Protein AF-A0A433WRA1-F1 (afdb_monomer_lite)

Structure (mmCIF, N/CA/C/O backbone):
data_AF-A0A433WRA1-F1
#
_entry.id   AF-A0A433WRA1-F1
#
loop_
_atom_site.group_PDB
_atom_site.id
_atom_site.type_symbol
_atom_site.label_atom_id
_atom_site.label_alt_id
_atom_site.label_comp_id
_atom_site.label_asym_id
_atom_site.label_entity_id
_atom_site.label_seq_id
_atom_site.pdbx_PDB_ins_code
_atom_site.Cartn_x
_atom_site.Cartn_y
_atom_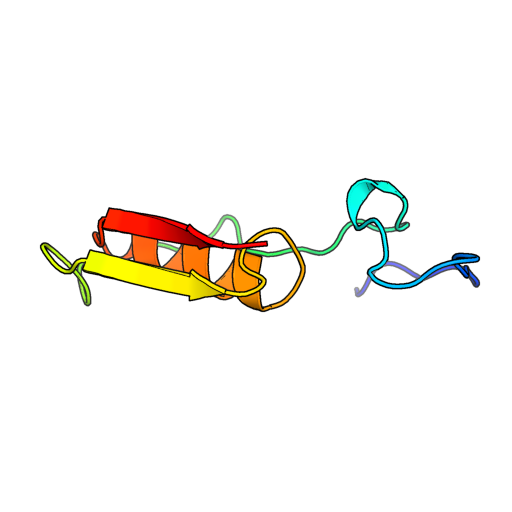site.Cartn_z
_atom_site.occupancy
_atom_site.B_iso_or_equiv
_atom_site.auth_seq_id
_atom_site.auth_comp_id
_atom_site.auth_asym_id
_atom_site.auth_atom_id
_atom_site.pdbx_PDB_model_num
ATOM 1 N N . MET A 1 1 ? 17.411 -11.153 2.259 1.00 50.25 1 MET A N 1
ATOM 2 C CA . MET A 1 1 ? 18.187 -10.294 1.339 1.00 50.25 1 MET A CA 1
ATOM 3 C C . MET A 1 1 ? 17.177 -9.543 0.489 1.00 50.25 1 MET A C 1
ATOM 5 O O . MET A 1 1 ? 16.208 -10.195 0.114 1.00 50.25 1 MET A O 1
ATOM 9 N N . PRO A 1 2 ? 17.303 -8.227 0.246 1.00 59.19 2 PRO A N 1
ATOM 10 C CA . PRO A 1 2 ? 16.438 -7.589 -0.741 1.00 59.19 2 PRO A CA 1
ATOM 11 C C . PRO A 1 2 ? 16.644 -8.307 -2.076 1.00 59.19 2 PRO A C 1
ATOM 13 O O . PRO A 1 2 ? 17.784 -8.613 -2.430 1.00 59.19 2 PRO A O 1
ATOM 16 N N . GLU A 1 3 ? 15.559 -8.629 -2.776 1.00 73.19 3 GLU A N 1
ATOM 17 C CA . GLU A 1 3 ? 15.665 -9.119 -4.147 1.00 73.19 3 GLU A CA 1
ATOM 18 C C . GLU A 1 3 ? 16.431 -8.094 -4.983 1.00 73.19 3 GLU A C 1
ATOM 20 O O . GLU A 1 3 ? 16.261 -6.882 -4.830 1.00 73.19 3 GLU A O 1
ATOM 25 N N . GLN A 1 4 ? 17.318 -8.585 -5.844 1.00 87.38 4 GLN A N 1
ATOM 26 C CA . GLN A 1 4 ? 18.068 -7.730 -6.747 1.00 87.38 4 GLN A CA 1
ATOM 27 C C . GLN A 1 4 ? 17.078 -7.056 -7.703 1.00 87.38 4 GLN A C 1
ATOM 29 O O . GLN A 1 4 ? 16.327 -7.735 -8.400 1.00 87.38 4 GLN A O 1
ATOM 34 N N . ILE A 1 5 ? 17.052 -5.723 -7.715 1.00 92.94 5 ILE A N 1
ATOM 35 C CA . ILE A 1 5 ? 16.158 -4.956 -8.586 1.00 92.94 5 ILE A CA 1
ATOM 36 C C . ILE A 1 5 ? 16.875 -4.757 -9.929 1.00 92.94 5 ILE A C 1
ATOM 38 O O . ILE A 1 5 ? 17.865 -4.021 -9.971 1.00 92.94 5 ILE A O 1
ATOM 42 N N . PRO A 1 6 ? 16.436 -5.402 -11.026 1.00 94.56 6 PRO A N 1
ATOM 43 C CA . PRO A 1 6 ? 17.022 -5.175 -12.338 1.00 94.56 6 PRO A CA 1
ATOM 44 C C . PRO A 1 6 ? 16.760 -3.735 -12.815 1.00 94.56 6 PRO A C 1
ATOM 46 O O . PRO A 1 6 ? 15.723 -3.151 -12.472 1.00 94.56 6 PRO A O 1
ATOM 49 N N . PRO A 1 7 ? 17.649 -3.169 -13.654 1.00 96.94 7 PRO A N 1
ATOM 50 C CA . PRO A 1 7 ? 17.367 -1.928 -14.363 1.00 96.94 7 PRO A CA 1
ATOM 51 C C . PRO A 1 7 ? 16.059 -2.048 -15.152 1.00 96.94 7 PRO A C 1
ATOM 53 O O . PRO A 1 7 ? 15.880 -2.978 -15.937 1.00 96.94 7 PRO A O 1
ATOM 56 N N . GLN A 1 8 ? 15.137 -1.117 -14.930 1.00 96.12 8 GLN A N 1
ATOM 57 C CA . GLN A 1 8 ? 13.833 -1.083 -15.588 1.00 96.12 8 GLN A CA 1
ATOM 58 C C . GLN A 1 8 ? 13.315 0.357 -15.652 1.00 96.12 8 GLN A C 1
ATOM 60 O O . GLN A 1 8 ? 13.637 1.174 -14.790 1.00 96.12 8 GLN A O 1
ATOM 65 N N . SER A 1 9 ? 12.500 0.665 -16.656 1.00 97.12 9 SER A N 1
ATOM 66 C CA . SER A 1 9 ? 11.830 1.958 -16.813 1.00 97.12 9 SER A CA 1
ATOM 67 C C . SER A 1 9 ? 10.457 1.765 -17.457 1.00 97.12 9 SER A C 1
ATOM 69 O O . SER A 1 9 ? 10.177 0.726 -18.056 1.00 97.12 9 SER A O 1
ATOM 71 N N . GLN A 1 10 ? 9.583 2.760 -17.313 1.00 97.69 10 GLN A N 1
ATOM 72 C CA . GLN A 1 10 ? 8.279 2.796 -17.972 1.00 97.69 10 GLN A CA 1
ATOM 73 C C . GLN A 1 10 ? 8.151 4.106 -18.747 1.00 97.69 10 GLN A C 1
ATOM 75 O O . GLN A 1 10 ? 8.635 5.141 -18.297 1.00 97.69 10 GLN A O 1
ATOM 80 N N . ALA A 1 11 ? 7.518 4.058 -19.919 1.00 97.69 11 ALA A N 1
ATOM 81 C CA . ALA A 1 11 ? 7.459 5.194 -20.841 1.00 97.69 11 ALA A CA 1
ATOM 82 C C . ALA A 1 11 ? 6.439 6.279 -20.447 1.00 97.69 11 ALA A C 1
ATOM 84 O O . ALA A 1 11 ? 6.403 7.332 -21.077 1.00 97.69 11 ALA A O 1
ATOM 85 N N . HIS A 1 12 ? 5.595 6.033 -19.440 1.00 96.25 12 HIS A N 1
ATOM 86 C CA . HIS A 1 12 ? 4.547 6.959 -19.017 1.00 96.25 12 HIS A CA 1
ATOM 87 C C . HIS A 1 12 ? 4.472 7.089 -17.491 1.00 96.25 12 HIS A C 1
ATOM 89 O O . HIS A 1 12 ? 4.914 6.210 -16.748 1.00 96.25 12 HIS A O 1
ATOM 95 N N . GLN A 1 13 ? 3.804 8.148 -17.033 1.00 94.88 13 GLN A N 1
ATOM 96 C CA . GLN A 1 13 ? 3.381 8.336 -15.646 1.00 94.88 13 GLN A CA 1
ATOM 97 C C . GLN A 1 13 ? 1.874 8.666 -15.614 1.00 94.88 13 GLN A C 1
ATOM 99 O O . GLN A 1 13 ? 1.438 9.423 -16.484 1.00 94.88 13 GLN A O 1
ATOM 104 N N . PRO A 1 14 ? 1.080 8.146 -14.651 1.00 95.19 14 PRO A N 1
ATOM 105 C CA . PRO A 1 14 ? 1.432 7.226 -13.552 1.00 95.19 14 PRO A CA 1
ATOM 106 C C . PRO A 1 14 ? 1.931 5.862 -14.039 1.00 95.19 14 PRO A C 1
ATOM 108 O O . PRO A 1 14 ? 1.461 5.373 -15.056 1.00 95.19 14 PRO A O 1
ATOM 111 N N . GLY A 1 15 ? 2.905 5.262 -13.351 1.00 96.00 15 GLY A N 1
ATOM 112 C CA . GLY A 1 15 ? 3.434 3.944 -13.721 1.00 96.00 15 GLY A CA 1
ATOM 113 C C . GLY A 1 15 ? 2.460 2.801 -13.409 1.00 96.00 15 GLY A C 1
ATOM 114 O O . GLY A 1 15 ? 1.543 2.941 -12.606 1.00 96.00 15 GLY A O 1
ATOM 115 N N . VAL A 1 16 ? 2.686 1.642 -14.024 1.00 96.06 16 VAL A N 1
ATOM 116 C CA . VAL A 1 16 ? 1.928 0.408 -13.804 1.00 96.06 16 VAL A CA 1
ATOM 117 C C . VAL A 1 16 ? 2.725 -0.527 -12.900 1.00 96.06 16 VAL A C 1
ATOM 119 O O . VAL A 1 16 ? 3.707 -1.139 -13.318 1.00 96.06 16 VAL A O 1
ATOM 122 N N . GLU A 1 17 ? 2.281 -0.695 -11.658 1.00 95.62 17 GLU A N 1
ATOM 123 C CA . GLU A 1 17 ? 3.006 -1.505 -10.672 1.00 95.62 17 GLU A CA 1
ATOM 124 C C . GLU A 1 17 ? 3.098 -2.992 -11.043 1.00 95.62 17 GLU A C 1
ATOM 126 O O . GLU A 1 17 ? 4.134 -3.617 -10.844 1.00 95.62 17 GLU A O 1
ATOM 131 N N . LYS A 1 18 ? 2.059 -3.556 -11.676 1.00 95.94 18 LYS A N 1
ATOM 132 C CA . LYS A 1 18 ? 2.077 -4.951 -12.166 1.00 95.94 18 LYS A CA 1
ATOM 133 C C . LYS A 1 18 ? 3.142 -5.219 -13.242 1.00 95.94 18 LYS A C 1
ATOM 135 O O . LYS A 1 18 ? 3.367 -6.374 -13.586 1.00 95.94 18 LYS A O 1
ATOM 140 N N . ALA A 1 19 ? 3.757 -4.173 -13.800 1.00 95.88 19 ALA A N 1
ATOM 141 C CA . ALA A 1 19 ? 4.853 -4.287 -14.758 1.00 95.88 19 ALA A CA 1
ATOM 142 C C . ALA A 1 19 ? 6.243 -4.260 -14.090 1.00 95.88 19 ALA A C 1
ATOM 144 O O . ALA A 1 19 ? 7.239 -4.491 -14.773 1.00 95.88 19 ALA A O 1
ATOM 145 N N . MET A 1 20 ? 6.324 -3.987 -12.782 1.00 95.75 20 MET A N 1
ATOM 146 C CA . MET A 1 20 ? 7.587 -3.956 -12.044 1.00 95.75 20 MET A CA 1
ATOM 147 C C . MET A 1 20 ? 8.127 -5.360 -11.770 1.00 95.75 20 MET A C 1
ATOM 149 O O . MET A 1 20 ? 7.373 -6.323 -11.606 1.00 95.75 20 MET A O 1
ATOM 153 N N . ARG A 1 21 ? 9.454 -5.471 -11.691 1.00 94.69 21 ARG A N 1
ATOM 154 C CA . ARG A 1 21 ? 10.154 -6.691 -11.271 1.00 94.69 21 ARG A CA 1
ATOM 155 C C . ARG A 1 21 ? 11.278 -6.338 -10.291 1.00 94.69 21 ARG A C 1
ATOM 157 O O . ARG A 1 21 ? 12.169 -5.599 -10.688 1.00 94.69 21 ARG A O 1
ATOM 164 N N . PRO A 1 22 ? 11.304 -6.870 -9.063 1.00 93.75 22 PRO A N 1
ATOM 165 C CA . PRO A 1 22 ? 10.223 -7.616 -8.423 1.00 93.75 22 PRO A CA 1
ATOM 166 C C . PRO A 1 22 ? 8.979 -6.741 -8.200 1.00 93.75 22 PRO A C 1
ATOM 168 O O . PRO A 1 22 ? 9.020 -5.518 -8.352 1.00 93.75 22 PRO A O 1
ATOM 171 N N . LEU A 1 23 ? 7.860 -7.379 -7.855 1.00 93.88 23 LEU A N 1
ATOM 172 C CA . LEU A 1 23 ? 6.662 -6.660 -7.424 1.00 93.88 23 LEU A CA 1
ATOM 173 C C . LEU A 1 23 ? 6.909 -5.998 -6.063 1.00 93.88 23 LEU A C 1
ATOM 175 O O . LEU A 1 23 ? 7.668 -6.503 -5.237 1.00 93.88 23 LEU A O 1
ATOM 179 N N . ALA A 1 24 ? 6.238 -4.876 -5.813 1.00 93.75 24 ALA A N 1
ATOM 180 C CA . ALA A 1 24 ? 6.281 -4.236 -4.508 1.00 93.75 24 ALA A CA 1
ATOM 181 C C . ALA A 1 24 ? 5.570 -5.097 -3.448 1.00 93.75 24 ALA A C 1
ATOM 183 O O . ALA A 1 24 ? 4.469 -5.606 -3.656 1.00 93.75 24 ALA A O 1
ATOM 184 N N . THR A 1 25 ? 6.178 -5.214 -2.270 1.00 95.00 25 THR A N 1
ATOM 185 C CA . THR A 1 25 ? 5.529 -5.810 -1.097 1.00 95.00 25 THR A CA 1
ATOM 186 C C . THR A 1 25 ? 4.753 -4.732 -0.349 1.00 95.00 25 THR A C 1
ATOM 188 O O . THR A 1 25 ? 5.350 -3.841 0.250 1.00 95.00 25 THR A O 1
ATOM 191 N N . HIS A 1 26 ? 3.422 -4.818 -0.339 1.00 97.06 26 HIS A N 1
ATOM 192 C CA . HIS A 1 26 ? 2.571 -3.800 0.301 1.00 97.06 26 HIS A CA 1
ATOM 193 C C . HIS A 1 26 ? 2.223 -4.096 1.756 1.00 97.06 26 HIS A C 1
ATOM 195 O O . HIS A 1 26 ? 1.945 -3.180 2.527 1.00 97.06 26 HIS A O 1
ATOM 201 N N . ILE A 1 27 ? 2.212 -5.370 2.133 1.00 97.31 27 ILE A N 1
ATOM 202 C CA . ILE A 1 27 ? 1.936 -5.824 3.491 1.00 97.31 27 ILE A CA 1
ATOM 203 C C . ILE A 1 27 ? 2.747 -7.089 3.745 1.00 97.31 27 ILE A C 1
ATOM 205 O O . ILE A 1 27 ? 2.916 -7.921 2.855 1.00 97.31 27 ILE A O 1
ATOM 209 N N . ARG A 1 28 ? 3.289 -7.221 4.954 1.00 95.88 28 ARG A N 1
ATOM 210 C CA . ARG A 1 28 ? 3.999 -8.438 5.352 1.00 95.88 28 ARG A CA 1
ATOM 211 C C . ARG A 1 28 ? 2.980 -9.514 5.702 1.00 95.88 28 ARG A C 1
ATOM 213 O O . ARG A 1 28 ? 2.013 -9.223 6.399 1.00 95.88 28 ARG A O 1
ATOM 220 N N . GLU A 1 29 ? 3.238 -10.757 5.312 1.00 93.50 29 GLU A N 1
ATOM 221 C CA . GLU A 1 29 ? 2.370 -11.898 5.651 1.00 93.50 29 GLU A CA 1
ATOM 222 C C . GLU A 1 29 ? 2.177 -12.065 7.165 1.00 93.50 29 GLU A C 1
ATOM 224 O O . GLU A 1 29 ? 1.111 -12.461 7.632 1.00 93.50 29 GLU A O 1
ATOM 229 N N . SER A 1 30 ? 3.196 -11.704 7.947 1.00 96.44 30 SER A N 1
ATOM 230 C CA . SER A 1 30 ? 3.163 -11.750 9.408 1.00 96.44 30 SER A CA 1
ATOM 231 C C . SER A 1 30 ? 2.367 -10.615 10.058 1.00 96.44 30 SER A C 1
ATOM 233 O O . SER A 1 30 ? 2.169 -10.645 11.274 1.00 96.44 30 SER A O 1
ATOM 235 N N . TYR A 1 31 ? 1.909 -9.615 9.296 1.00 97.75 31 TYR A N 1
ATOM 236 C CA . TYR A 1 31 ? 1.170 -8.492 9.859 1.00 97.75 31 TYR A CA 1
ATOM 237 C C . TYR A 1 31 ? -0.218 -8.933 10.335 1.00 97.75 31 TYR A C 1
ATOM 239 O O . TYR A 1 31 ? -1.068 -9.394 9.561 1.00 97.75 31 TYR A O 1
ATOM 247 N N . ARG A 1 32 ? -0.463 -8.744 11.632 1.00 97.69 32 ARG A N 1
ATOM 248 C CA . ARG A 1 32 ? -1.753 -8.984 12.279 1.00 97.69 32 ARG A CA 1
ATOM 249 C C . ARG A 1 32 ? -2.296 -7.656 12.778 1.00 97.69 32 ARG A C 1
ATOM 251 O O . ARG A 1 32 ? -1.638 -6.987 13.569 1.00 97.69 32 ARG A O 1
ATOM 258 N N . GLY A 1 33 ? -3.481 -7.290 12.298 1.00 97.50 33 GLY A N 1
ATOM 259 C CA . GLY A 1 33 ? -4.180 -6.107 12.783 1.00 97.50 33 GLY A CA 1
ATOM 260 C C . GLY A 1 33 ? -4.570 -6.257 14.251 1.00 97.50 33 GLY A C 1
ATOM 261 O O . GLY A 1 33 ? -4.767 -7.370 14.740 1.00 97.50 33 GLY A O 1
ATOM 262 N N . SER A 1 34 ? -4.686 -5.127 14.938 1.00 98.12 34 SER A N 1
ATOM 263 C CA . SER A 1 34 ? -5.066 -5.049 16.358 1.00 98.12 34 SER A CA 1
ATOM 264 C C . SER A 1 34 ? -6.370 -4.276 16.581 1.00 98.12 34 SER A C 1
ATOM 266 O O . SER A 1 34 ? -6.735 -3.987 17.717 1.00 98.12 34 SER A O 1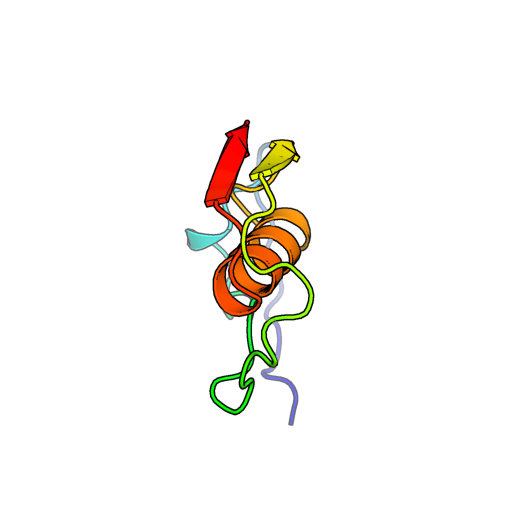
ATOM 268 N N . GLY A 1 35 ? -7.086 -3.959 15.498 1.00 98.38 35 GLY A N 1
ATOM 269 C CA . GLY A 1 35 ? -8.375 -3.274 15.540 1.00 98.38 35 GLY A CA 1
ATOM 270 C C . GLY A 1 35 ? -8.262 -1.769 15.781 1.00 98.38 35 GLY A C 1
ATOM 271 O O . GLY A 1 35 ? -9.249 -1.147 16.172 1.00 98.38 35 GLY A O 1
ATOM 272 N N . LYS A 1 36 ? -7.086 -1.161 15.561 1.00 98.56 36 LYS A N 1
ATOM 273 C CA . LYS A 1 36 ? -6.842 0.265 15.859 1.00 98.56 36 LYS A CA 1
ATOM 274 C C . LYS A 1 36 ? -7.771 1.208 15.099 1.00 98.56 36 LYS 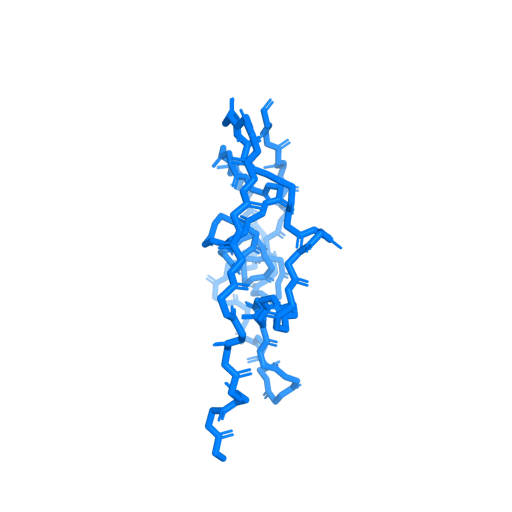A C 1
ATOM 276 O O . LYS A 1 36 ? -7.983 2.336 15.535 1.00 98.56 36 LYS A O 1
ATOM 281 N N . LEU A 1 37 ? -8.299 0.755 13.966 1.00 98.75 37 LEU A N 1
ATOM 282 C CA . LEU A 1 37 ? -9.180 1.525 13.096 1.00 98.75 37 LEU A CA 1
ATOM 283 C C . LEU A 1 37 ? -10.563 0.879 12.962 1.00 98.75 37 LEU A C 1
ATOM 285 O O . LEU A 1 37 ? -11.302 1.206 12.036 1.00 98.75 37 LEU A O 1
ATOM 289 N N . SER A 1 38 ? -10.929 -0.001 13.897 1.00 98.62 38 SER A N 1
ATOM 290 C CA . SER A 1 38 ? -12.221 -0.683 13.889 1.00 98.62 38 SER A CA 1
ATOM 291 C C . SER A 1 38 ? -13.381 0.316 13.814 1.00 98.62 38 SER A C 1
ATOM 293 O O . SER A 1 38 ? -13.455 1.278 14.589 1.00 98.62 38 SER A O 1
ATOM 295 N N . GLY A 1 39 ? -14.270 0.108 12.839 1.00 98.19 39 GLY A N 1
ATOM 296 C CA . GLY A 1 39 ? -15.452 0.942 12.605 1.00 98.19 39 GLY A CA 1
ATOM 297 C C . GLY A 1 39 ? -15.161 2.319 11.998 1.00 98.19 39 GLY A C 1
ATOM 298 O O . GLY A 1 39 ? -16.065 3.155 11.918 1.00 98.19 39 GLY A O 1
ATOM 299 N N . LYS A 1 40 ? -13.916 2.600 11.588 1.00 98.75 40 LYS A N 1
ATOM 300 C CA . LYS A 1 40 ? -13.582 3.817 10.837 1.00 98.75 40 LYS A CA 1
ATOM 301 C C . LYS A 1 40 ? -13.829 3.627 9.345 1.00 98.75 40 LYS A C 1
ATOM 303 O O . LYS A 1 40 ? -13.854 2.514 8.833 1.00 98.75 40 LYS A O 1
ATOM 308 N N . LYS A 1 41 ? -13.992 4.753 8.652 1.00 98.75 41 LYS A N 1
ATOM 309 C CA . LYS A 1 41 ? -14.117 4.826 7.196 1.00 98.75 41 LYS A CA 1
ATOM 310 C C . LYS A 1 41 ? -13.001 5.711 6.663 1.00 98.75 41 LYS A C 1
ATOM 312 O O . LYS A 1 41 ? -12.814 6.813 7.179 1.00 98.75 41 LYS A O 1
ATOM 317 N N . ALA A 1 42 ? -12.266 5.232 5.667 1.00 98.38 42 ALA A N 1
ATOM 318 C CA . ALA A 1 42 ? -11.135 5.937 5.080 1.00 98.38 42 ALA A CA 1
ATOM 319 C C . ALA A 1 42 ? -11.302 6.095 3.565 1.00 98.38 42 ALA A C 1
ATOM 321 O O . ALA A 1 42 ? -11.774 5.186 2.886 1.00 98.38 42 ALA A O 1
ATOM 322 N N . ILE A 1 43 ? -10.872 7.244 3.041 1.00 98.50 43 ILE A N 1
ATOM 323 C CA . ILE A 1 43 ? -10.695 7.481 1.606 1.00 98.50 43 ILE A CA 1
ATOM 324 C C . ILE A 1 43 ? -9.194 7.630 1.360 1.00 98.50 43 ILE A C 1
ATOM 326 O O . ILE A 1 43 ? -8.546 8.446 2.016 1.00 98.50 43 ILE A O 1
ATOM 330 N N . VAL A 1 44 ? -8.649 6.844 0.432 1.00 98.31 44 VAL A N 1
ATOM 331 C CA . VAL A 1 44 ? -7.229 6.874 0.059 1.00 98.31 44 VAL A CA 1
ATOM 332 C C . VAL A 1 44 ? -7.109 7.216 -1.425 1.00 98.31 44 VAL A C 1
ATOM 334 O O . VAL A 1 44 ? -7.467 6.405 -2.278 1.00 98.31 44 VAL A O 1
ATOM 337 N N . SER A 1 45 ? -6.605 8.412 -1.741 1.00 97.94 45 SER A N 1
ATOM 338 C CA . SER A 1 45 ? -6.216 8.786 -3.107 1.00 97.94 45 SER A CA 1
ATOM 339 C C . SER A 1 45 ? -4.836 8.234 -3.460 1.00 97.94 45 SER A C 1
ATOM 341 O O . SER A 1 45 ? -3.947 8.176 -2.610 1.00 97.94 45 SER A O 1
ATOM 343 N N . GLY A 1 46 ? -4.672 7.771 -4.704 1.00 97.19 46 GLY A N 1
ATOM 344 C CA . GLY A 1 46 ? -3.499 6.989 -5.112 1.00 97.19 46 GLY A CA 1
ATOM 345 C C . GLY A 1 46 ? -3.398 5.652 -4.369 1.00 97.19 46 GLY A C 1
ATOM 346 O O . GLY A 1 46 ? -2.304 5.140 -4.142 1.00 97.19 46 GLY A O 1
ATOM 347 N N . GLY A 1 47 ? -4.532 5.111 -3.903 1.00 97.12 47 GLY A N 1
ATOM 348 C CA . GLY A 1 47 ? -4.584 3.849 -3.156 1.00 97.12 47 GLY A CA 1
ATOM 349 C C . GLY A 1 47 ? -4.459 2.602 -4.037 1.00 97.12 47 GLY A C 1
ATOM 350 O O . GLY A 1 47 ? -4.493 1.479 -3.536 1.00 97.12 47 GLY A O 1
ATOM 351 N N . ASP A 1 48 ? -4.338 2.787 -5.348 1.00 96.75 48 ASP A N 1
ATOM 352 C CA . ASP A 1 48 ? -4.240 1.735 -6.351 1.00 96.75 48 ASP A CA 1
ATOM 353 C C . ASP A 1 48 ? -2.871 1.050 -6.354 1.00 96.75 48 ASP A C 1
ATOM 355 O O . ASP A 1 48 ? -2.812 -0.116 -6.728 1.00 96.75 48 ASP A O 1
ATOM 359 N N . SER A 1 49 ? -1.793 1.727 -5.945 1.00 97.62 49 SER A N 1
ATOM 360 C CA . SER A 1 49 ? -0.412 1.232 -6.026 1.00 97.62 49 SER A CA 1
ATOM 361 C C . SER A 1 49 ? 0.482 1.785 -4.903 1.00 97.62 49 SER A C 1
ATOM 363 O O . SER A 1 49 ? 0.084 2.620 -4.086 1.00 97.62 49 SER A O 1
ATOM 365 N N . GLY A 1 50 ? 1.696 1.251 -4.800 1.00 96.81 50 GLY A N 1
ATOM 366 C CA . GLY A 1 50 ? 2.784 1.733 -3.962 1.00 96.81 50 GLY A CA 1
ATOM 367 C C . GLY A 1 50 ? 2.419 1.910 -2.490 1.00 96.81 50 GLY A C 1
ATOM 368 O O . GLY A 1 50 ? 1.916 0.997 -1.821 1.00 96.81 50 GLY A O 1
ATOM 369 N N . ILE A 1 51 ? 2.722 3.106 -1.979 1.00 98.00 51 ILE A N 1
ATOM 370 C CA . ILE A 1 51 ? 2.508 3.485 -0.579 1.00 98.00 51 ILE A CA 1
ATOM 371 C C . ILE A 1 51 ? 1.015 3.626 -0.275 1.00 98.00 51 ILE A C 1
ATOM 373 O O . ILE A 1 51 ? 0.580 3.182 0.785 1.00 98.00 51 ILE A O 1
ATOM 377 N N . GLY A 1 52 ? 0.222 4.181 -1.196 1.00 97.94 52 GLY A N 1
ATOM 378 C CA . GLY A 1 52 ? -1.220 4.328 -1.001 1.00 97.94 52 GLY A CA 1
ATOM 379 C C . GLY A 1 52 ? -1.908 2.972 -0.859 1.00 97.94 52 GLY A C 1
ATOM 380 O O . GLY A 1 52 ? -2.666 2.763 0.090 1.00 97.94 52 GLY A O 1
ATOM 381 N N . ARG A 1 53 ? -1.556 2.003 -1.715 1.00 98.00 53 ARG A N 1
ATOM 382 C CA . ARG A 1 53 ? -2.015 0.612 -1.580 1.00 98.00 53 ARG A CA 1
ATOM 383 C C . ARG A 1 53 ? -1.578 -0.010 -0.254 1.00 98.00 53 ARG A C 1
ATOM 385 O O . ARG A 1 53 ? -2.375 -0.684 0.398 1.00 98.00 53 ARG A O 1
ATOM 392 N N . SER A 1 54 ? -0.331 0.218 0.169 1.00 98.38 54 SER A N 1
ATOM 393 C CA . SER A 1 54 ? 0.158 -0.271 1.465 1.00 98.38 54 SER A CA 1
ATOM 394 C C . SER A 1 54 ? -0.656 0.300 2.630 1.00 98.38 54 SER A C 1
ATOM 396 O O . SER A 1 54 ? -1.122 -0.463 3.478 1.00 98.38 54 SER A O 1
ATOM 398 N N . ALA A 1 55 ? -0.908 1.611 2.644 1.00 98.38 55 ALA A N 1
ATOM 399 C CA . ALA A 1 55 ? -1.726 2.258 3.663 1.00 98.38 55 ALA A CA 1
ATOM 400 C C . ALA A 1 55 ? -3.167 1.720 3.667 1.00 98.38 55 ALA A C 1
ATOM 402 O O . ALA A 1 55 ? -3.667 1.336 4.725 1.00 98.38 55 ALA A O 1
ATOM 403 N N . ALA A 1 56 ? -3.802 1.608 2.494 1.00 98.44 56 ALA A N 1
ATOM 404 C CA . ALA A 1 56 ? -5.154 1.068 2.350 1.00 98.44 56 ALA A CA 1
ATOM 405 C C . ALA A 1 56 ? -5.271 -0.363 2.905 1.00 98.44 56 ALA A C 1
ATOM 407 O O . ALA A 1 56 ? -6.201 -0.664 3.655 1.00 98.44 56 ALA A O 1
ATOM 408 N N . LEU A 1 57 ? -4.294 -1.230 2.609 1.00 98.12 57 LEU A N 1
ATOM 409 C CA . LEU A 1 57 ? -4.243 -2.591 3.149 1.00 98.12 57 LEU A CA 1
ATOM 410 C C . LEU A 1 57 ? -4.132 -2.606 4.674 1.00 98.12 57 LEU A C 1
ATOM 412 O O . LEU A 1 57 ? -4.846 -3.369 5.322 1.00 98.12 57 LEU A O 1
ATOM 416 N N . HIS A 1 58 ? -3.273 -1.769 5.261 1.00 98.62 58 HIS A N 1
ATOM 417 C CA . HIS A 1 58 ? -3.133 -1.705 6.718 1.00 98.62 58 HIS A CA 1
ATOM 418 C C . HIS A 1 58 ? -4.389 -1.131 7.379 1.00 98.62 58 HIS A C 1
ATOM 420 O O . HIS A 1 58 ? -4.801 -1.636 8.418 1.00 98.62 58 HIS A O 1
ATOM 426 N N . PHE A 1 59 ? -5.049 -0.149 6.762 1.00 98.69 59 PHE A N 1
ATOM 427 C CA . PHE A 1 59 ? -6.317 0.385 7.261 1.00 98.69 59 PHE A CA 1
ATOM 428 C C . PHE A 1 59 ? -7.408 -0.683 7.290 1.00 98.69 59 PHE A C 1
ATOM 430 O O . PHE A 1 59 ? -8.029 -0.894 8.333 1.00 98.69 59 PHE A O 1
ATOM 437 N N . ALA A 1 60 ? -7.574 -1.418 6.188 1.00 98.31 60 ALA A N 1
ATOM 438 C CA . ALA A 1 60 ? -8.513 -2.530 6.124 1.00 98.31 60 ALA A CA 1
ATOM 439 C C . ALA A 1 60 ? -8.164 -3.626 7.146 1.00 98.31 60 ALA A C 1
ATOM 441 O O . ALA A 1 60 ? -9.036 -4.130 7.852 1.00 98.31 60 ALA A O 1
ATOM 442 N N . ARG A 1 61 ? -6.874 -3.961 7.297 1.00 98.38 61 ARG A N 1
ATOM 443 C CA . ARG A 1 61 ? -6.412 -4.968 8.265 1.00 98.38 61 ARG A CA 1
ATOM 444 C C . ARG A 1 61 ? -6.625 -4.543 9.720 1.00 98.38 61 ARG A C 1
ATOM 446 O O . ARG A 1 61 ? -6.783 -5.408 10.576 1.00 98.38 61 ARG A O 1
ATOM 453 N N . GLU A 1 62 ? -6.642 -3.242 9.995 1.00 98.69 62 GLU A N 1
ATOM 454 C CA . GLU A 1 62 ? -6.968 -2.656 11.300 1.00 98.69 62 GLU A CA 1
ATOM 455 C C . GLU A 1 62 ? -8.477 -2.438 11.521 1.00 98.69 62 GLU A C 1
ATOM 457 O O . GLU A 1 62 ? -8.859 -1.937 12.580 1.00 98.69 62 GLU A O 1
ATOM 462 N N . GLY A 1 63 ? -9.329 -2.844 10.571 1.00 98.50 63 GLY A N 1
ATOM 463 C CA . GLY A 1 63 ? -10.788 -2.869 10.719 1.00 98.50 63 GLY A CA 1
ATOM 464 C C . GLY A 1 63 ? -11.536 -1.655 10.161 1.00 98.50 63 GLY A C 1
ATOM 465 O O . GLY A 1 63 ? -12.689 -1.448 10.540 1.00 98.50 63 GLY A O 1
ATOM 466 N N . ALA A 1 64 ? -10.906 -0.853 9.299 1.00 98.81 64 ALA A N 1
ATOM 467 C CA . ALA A 1 64 ? -11.586 0.233 8.599 1.00 98.81 64 ALA A CA 1
ATOM 468 C C . ALA A 1 64 ? -12.227 -0.234 7.282 1.00 98.81 64 ALA A C 1
ATOM 470 O O . ALA A 1 64 ? -11.641 -1.033 6.551 1.00 98.81 64 ALA A O 1
ATOM 471 N N . ASP A 1 65 ? -13.368 0.355 6.921 1.00 98.75 65 ASP A N 1
ATOM 472 C CA . ASP A 1 65 ? -13.855 0.339 5.539 1.00 98.75 65 ASP A CA 1
ATOM 473 C C . ASP A 1 65 ? -13.022 1.327 4.711 1.00 98.75 65 ASP A C 1
ATOM 475 O O . ASP A 1 65 ? -12.817 2.473 5.128 1.00 98.75 65 ASP A O 1
ATOM 479 N N . VAL A 1 66 ? -12.545 0.918 3.533 1.00 98.56 66 VAL A N 1
ATOM 480 C CA . VAL A 1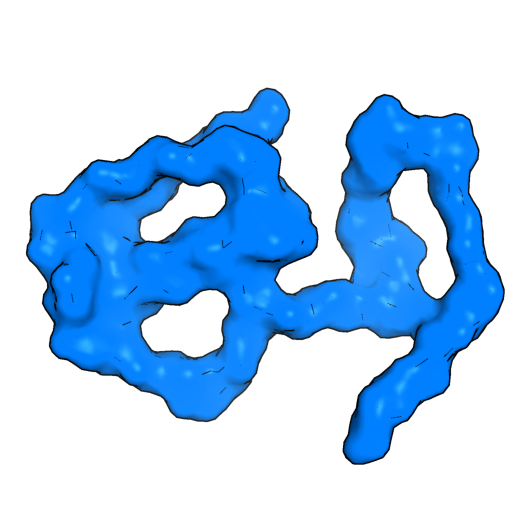 66 ? -11.633 1.735 2.716 1.00 98.56 66 VAL A CA 1
ATOM 481 C C . VAL A 1 66 ? -12.192 1.940 1.312 1.00 98.56 66 VAL A C 1
ATOM 483 O O . VAL A 1 66 ? -12.440 0.977 0.590 1.00 98.56 66 VAL A O 1
ATOM 486 N N . ALA A 1 67 ? -12.339 3.201 0.908 1.00 98.50 67 ALA A N 1
ATOM 487 C CA . ALA A 1 67 ? -12.574 3.601 -0.474 1.00 98.50 67 ALA A CA 1
ATOM 488 C C . ALA A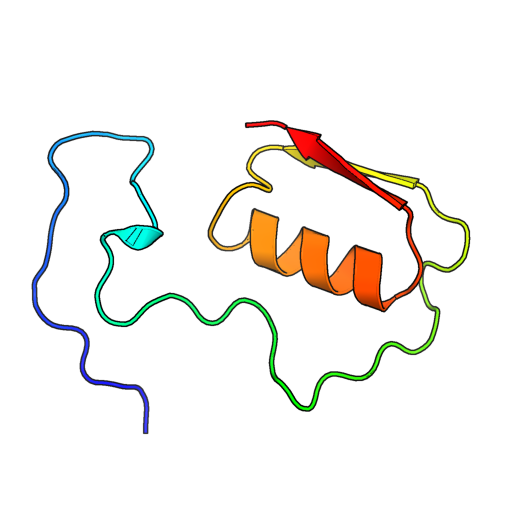 1 67 ? -11.259 4.071 -1.109 1.00 98.50 67 ALA A C 1
ATOM 490 O O . ALA A 1 67 ? -10.506 4.840 -0.507 1.00 98.50 67 ALA A O 1
ATOM 491 N N . ILE A 1 68 ? -10.987 3.616 -2.330 1.00 98.00 68 ILE A N 1
ATOM 492 C CA . ILE A 1 68 ? -9.768 3.944 -3.073 1.00 98.00 68 ILE A CA 1
ATOM 493 C C . ILE A 1 68 ? -10.132 4.854 -4.244 1.00 98.00 68 ILE A C 1
ATOM 495 O O . ILE A 1 68 ? -11.075 4.570 -4.981 1.00 98.00 68 ILE A O 1
ATOM 499 N N . LEU A 1 69 ? -9.364 5.928 -4.413 1.00 94.50 69 LEU A N 1
ATOM 500 C CA . LEU A 1 69 ? -9.402 6.802 -5.582 1.00 94.50 69 LEU A CA 1
ATOM 501 C C . LEU A 1 69 ? 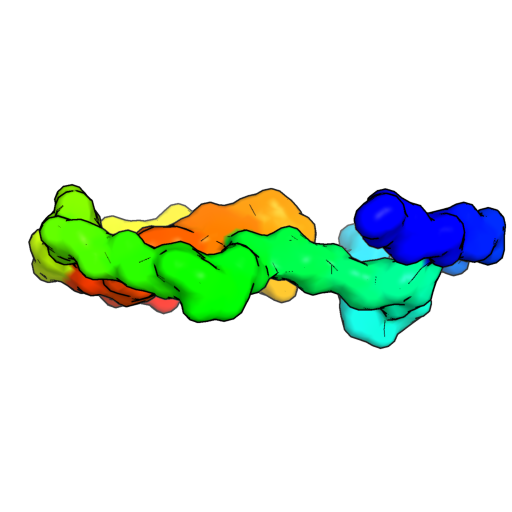-8.085 6.666 -6.351 1.00 94.50 69 LEU A C 1
ATOM 503 O O . LEU A 1 69 ? -7.020 6.563 -5.731 1.00 94.50 69 LEU A O 1
ATOM 507 N N . TYR A 1 70 ? -8.176 6.694 -7.678 1.00 81.44 70 TYR A N 1
ATOM 508 C CA . TYR A 1 70 ? -7.053 6.670 -8.610 1.00 81.44 70 TYR A CA 1
ATOM 509 C C . TYR A 1 70 ? -7.196 7.799 -9.622 1.00 81.44 70 TYR A C 1
ATOM 511 O O . TYR A 1 70 ? -8.308 7.914 -10.187 1.00 81.44 70 TYR A O 1
#

pLDDT: mean 95.18, std 7.97, range [50.25, 98.81]

Secondary structure (DSSP, 8-state):
-PPP------SSSS--GGG-SSPP--S-TT----STTTT-EEEEETTTSHHHHHHHHHHHHTT-EEEEE-

Sequence (70 aa):
MPEQIPPQSQAHQPGVEKAMRPLATHIRESYRGSGKLSGKKAIVSGGDSGIGRSAALHFAREGADVAILY

Foldseek 3Di:
DPPDFDDDDDPDPPDDQVPGPPHDDLDDPPDAAPLPLAPAEEEFEVCPDDPNVSVQVNNVRSHYHYHYHD

Radius of gyration: 14.28 Å; chains: 1; bounding box: 34×21×37 Å